Protein AF-Q9YI43-F1 (afdb_monomer_lite)

Organism: Gallus gallus (NCBI:txid9031)

Structure (mmCIF, N/CA/C/O backbone):
data_AF-Q9YI43-F1
#
_entry.id   AF-Q9YI43-F1
#
loop_
_atom_site.group_PDB
_atom_site.id
_atom_site.type_symbol
_atom_site.label_atom_id
_atom_site.label_alt_id
_atom_site.label_comp_id
_atom_site.label_asym_id
_atom_site.label_entity_id
_atom_site.label_seq_id
_atom_site.pdbx_PDB_ins_code
_atom_site.Cartn_x
_atom_site.Cartn_y
_atom_site.Cartn_z
_atom_site.occupancy
_atom_site.B_iso_or_equiv
_atom_site.auth_seq_id
_atom_site.auth_comp_id
_atom_site.auth_asym_id
_atom_site.auth_atom_id
_atom_site.pdbx_PDB_model_num
ATOM 1 N N . VAL A 1 1 ? 6.299 -3.781 1.066 1.00 89.94 1 VAL A N 1
ATOM 2 C CA . VAL A 1 1 ? 5.419 -3.120 0.075 1.00 89.94 1 VAL A CA 1
ATOM 3 C C . VAL A 1 1 ? 4.036 -3.739 0.161 1.00 89.94 1 VAL A C 1
ATOM 5 O O . VAL A 1 1 ? 3.951 -4.964 0.213 1.00 89.94 1 VAL A O 1
ATOM 8 N N . HIS A 1 2 ? 2.986 -2.926 0.240 1.00 94.00 2 HIS A N 1
ATOM 9 C CA . HIS A 1 2 ? 1.595 -3.347 0.415 1.00 94.00 2 HIS A CA 1
ATOM 10 C C . HIS A 1 2 ? 0.961 -3.832 -0.889 1.00 94.00 2 HIS A C 1
ATOM 12 O O . HIS A 1 2 ? 0.267 -4.847 -0.873 1.00 94.00 2 HIS A O 1
ATOM 18 N N . ARG A 1 3 ? 1.216 -3.141 -2.012 1.00 92.38 3 ARG A N 1
ATOM 19 C CA . ARG A 1 3 ? 0.740 -3.496 -3.371 1.00 92.38 3 ARG A CA 1
ATOM 20 C C . ARG A 1 3 ? -0.779 -3.419 -3.597 1.00 92.38 3 ARG A C 1
ATOM 22 O O . ARG A 1 3 ? -1.240 -3.713 -4.694 1.00 92.38 3 ARG A O 1
ATOM 29 N N . ASP A 1 4 ? -1.537 -3.010 -2.582 1.00 93.88 4 ASP A N 1
ATOM 30 C CA . ASP A 1 4 ? -2.986 -2.763 -2.640 1.00 93.88 4 ASP A CA 1
ATOM 31 C C . ASP A 1 4 ? -3.396 -1.728 -1.582 1.00 93.88 4 ASP A C 1
ATOM 33 O O . ASP A 1 4 ? -4.316 -1.928 -0.790 1.00 93.88 4 ASP A O 1
ATOM 37 N N . LEU A 1 5 ? -2.642 -0.630 -1.492 1.00 96.44 5 LEU A N 1
ATOM 38 C CA . LEU A 1 5 ? -2.983 0.448 -0.573 1.00 96.44 5 LEU A CA 1
ATOM 39 C C . LEU A 1 5 ? -4.135 1.266 -1.172 1.00 96.44 5 LEU A C 1
ATOM 41 O O . LEU A 1 5 ? -3.997 1.878 -2.225 1.00 96.44 5 LEU A O 1
ATOM 45 N N . ALA A 1 6 ? -5.288 1.252 -0.507 1.00 96.50 6 ALA A N 1
ATOM 46 C CA . ALA A 1 6 ? -6.476 1.997 -0.910 1.00 96.50 6 ALA A CA 1
ATOM 47 C C . ALA A 1 6 ? -7.375 2.256 0.303 1.00 96.50 6 ALA A C 1
ATOM 49 O O . ALA A 1 6 ? -7.325 1.517 1.283 1.00 96.50 6 ALA A O 1
ATOM 50 N N . ALA A 1 7 ? -8.272 3.244 0.218 1.00 96.69 7 ALA A N 1
ATOM 51 C CA . ALA A 1 7 ? -9.194 3.576 1.313 1.00 96.69 7 ALA A CA 1
ATOM 52 C C . ALA A 1 7 ? -10.057 2.384 1.781 1.00 96.69 7 ALA A C 1
ATOM 54 O O . ALA A 1 7 ? -10.354 2.271 2.965 1.00 96.69 7 ALA A O 1
ATOM 55 N N . ARG A 1 8 ? -10.416 1.462 0.873 1.00 96.56 8 ARG A N 1
ATOM 56 C CA . ARG A 1 8 ? -11.134 0.213 1.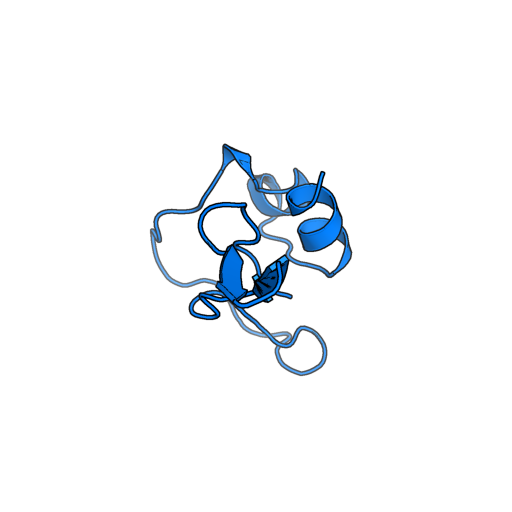209 1.00 96.56 8 ARG A CA 1
ATOM 57 C C . ARG A 1 8 ? -10.345 -0.719 2.143 1.00 96.56 8 ARG A C 1
ATOM 59 O O . ARG A 1 8 ? -10.961 -1.495 2.860 1.00 96.56 8 ARG A O 1
ATOM 66 N N . ASN A 1 9 ? -9.016 -0.602 2.151 1.00 97.12 9 ASN A N 1
ATOM 67 C CA . ASN A 1 9 ? -8.084 -1.407 2.943 1.00 97.12 9 ASN A CA 1
ATOM 68 C C . ASN A 1 9 ? -7.585 -0.629 4.180 1.00 97.12 9 ASN A C 1
ATOM 70 O O . ASN A 1 9 ? -6.513 -0.899 4.725 1.00 97.12 9 ASN A O 1
ATOM 74 N N . VAL A 1 10 ? -8.366 0.360 4.633 1.00 97.88 10 VAL A N 1
ATOM 75 C CA . VAL A 1 10 ? -8.136 1.113 5.869 1.00 97.88 10 VAL A CA 1
ATOM 76 C C . VAL A 1 10 ? -9.340 0.939 6.791 1.00 97.88 10 VAL A C 1
ATOM 78 O O . VAL A 1 10 ? -10.471 1.272 6.446 1.00 97.88 10 VAL A O 1
ATOM 81 N N . LEU A 1 11 ? -9.089 0.441 7.999 1.00 98.19 11 LEU A N 1
ATOM 82 C CA . LEU A 1 11 ? -10.093 0.249 9.041 1.00 98.19 11 LEU A CA 1
ATOM 83 C C . LEU A 1 11 ? -10.159 1.475 9.953 1.00 98.19 11 LEU A C 1
ATOM 85 O O . LEU A 1 11 ? -9.125 1.971 10.404 1.00 98.19 11 LEU A O 1
ATOM 89 N N . LEU A 1 12 ? -11.375 1.913 10.285 1.00 98.06 12 LEU A N 1
ATOM 90 C CA . LEU A 1 12 ? -11.630 2.940 11.294 1.00 98.06 12 LEU A CA 1
ATOM 91 C C . LEU A 1 12 ? -12.042 2.283 12.615 1.00 98.06 12 LEU A C 1
ATOM 93 O O . LEU A 1 12 ? -13.080 1.630 12.702 1.00 98.06 12 LEU A O 1
ATOM 97 N N . ALA A 1 13 ? -11.235 2.475 13.652 1.00 97.69 13 ALA A N 1
ATOM 98 C CA . ALA A 1 13 ? -11.507 2.026 15.009 1.00 97.69 13 ALA A CA 1
ATOM 99 C C . ALA A 1 13 ? -12.027 3.175 15.893 1.00 97.69 13 ALA A C 1
ATOM 101 O O . ALA A 1 13 ? -12.046 4.351 15.509 1.00 97.69 13 ALA A O 1
ATOM 102 N N . GLN A 1 14 ? -12.450 2.829 17.112 1.00 97.75 14 GLN A N 1
ATOM 103 C CA . GLN A 1 14 ? -12.903 3.803 18.104 1.00 97.75 14 GLN A CA 1
ATOM 104 C C . GLN A 1 14 ? -11.829 4.869 18.373 1.00 97.75 14 GLN A C 1
ATOM 106 O O . GLN A 1 14 ? -10.633 4.585 18.376 1.00 97.75 14 GLN A O 1
ATOM 111 N N . GLY A 1 15 ? -12.265 6.111 18.600 1.00 97.81 15 GLY A N 1
ATOM 112 C CA . GLY A 1 15 ? -11.355 7.229 18.861 1.00 97.81 15 GLY A CA 1
ATOM 113 C C . GLY A 1 15 ? -10.681 7.795 17.609 1.00 97.81 15 GLY A C 1
ATOM 114 O O . GLY A 1 15 ? -9.641 8.431 17.729 1.00 97.81 15 GLY A O 1
ATOM 115 N N . LYS A 1 16 ? -11.265 7.587 16.418 1.00 97.00 16 LYS A N 1
ATOM 116 C CA . LYS A 1 16 ? -10.716 8.041 15.124 1.00 97.00 16 LYS A CA 1
ATOM 117 C C . LYS A 1 16 ? -9.337 7.443 14.804 1.00 97.00 16 LYS A C 1
ATOM 119 O O . LYS A 1 16 ? -8.535 8.061 14.110 1.00 97.00 16 LYS A O 1
ATOM 124 N N . ILE A 1 17 ? -9.062 6.240 15.304 1.00 98.12 17 ILE A N 1
ATOM 125 C CA . ILE A 1 17 ? -7.821 5.518 15.018 1.00 98.12 17 ILE A CA 1
ATOM 126 C C . ILE A 1 17 ? -7.978 4.799 13.679 1.00 98.12 17 ILE A C 1
ATOM 128 O O . ILE A 1 17 ? -8.912 4.019 13.512 1.00 98.12 17 ILE A O 1
ATOM 132 N N . VAL A 1 18 ? -7.054 5.025 12.747 1.00 97.81 18 VAL A N 1
ATOM 133 C CA . VAL A 1 18 ? -7.014 4.324 11.457 1.00 97.81 18 VAL A CA 1
ATOM 134 C C . VAL A 1 18 ? -5.944 3.236 11.462 1.00 97.81 18 VAL A C 1
ATOM 136 O O . VAL A 1 18 ? -4.865 3.423 12.027 1.00 97.81 18 VAL A O 1
ATOM 139 N N . LYS A 1 19 ? -6.242 2.085 10.856 1.00 97.75 19 LYS A N 1
ATOM 140 C CA . LYS A 1 19 ? -5.305 0.960 10.725 1.00 97.75 19 LYS A CA 1
ATOM 141 C C . LYS A 1 19 ? -5.348 0.397 9.312 1.00 97.75 19 L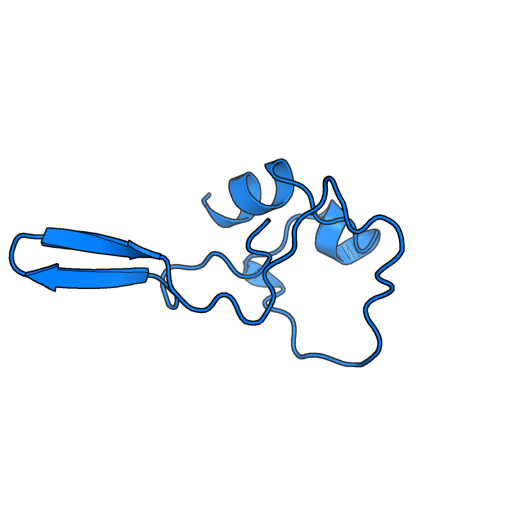YS A C 1
ATOM 143 O O . LYS A 1 19 ? -6.426 0.135 8.793 1.00 97.75 19 LYS A O 1
ATOM 148 N N . ILE A 1 20 ? -4.181 0.186 8.718 1.00 97.62 20 ILE A N 1
ATOM 149 C CA . ILE A 1 20 ? -4.049 -0.472 7.415 1.00 97.62 20 ILE A CA 1
ATOM 150 C C . ILE A 1 20 ? -4.353 -1.970 7.580 1.00 97.62 20 ILE A C 1
ATOM 152 O O . ILE A 1 20 ? -3.944 -2.576 8.577 1.00 97.62 20 ILE A O 1
ATOM 156 N N . CYS A 1 21 ? -5.075 -2.559 6.629 1.00 96.56 21 CYS A N 1
ATOM 157 C CA . CYS A 1 21 ? -5.406 -3.982 6.596 1.00 96.56 21 CYS A CA 1
ATOM 158 C C . CYS A 1 21 ? -5.236 -4.576 5.189 1.00 96.56 21 CYS A C 1
ATOM 160 O O . CYS A 1 21 ? -4.848 -3.882 4.264 1.00 96.56 21 CYS A O 1
ATOM 162 N N . ASP A 1 22 ? -5.566 -5.862 5.043 1.00 93.31 22 ASP A N 1
ATOM 163 C CA . ASP A 1 22 ? -5.461 -6.631 3.795 1.00 93.31 22 ASP A CA 1
ATOM 164 C C . ASP A 1 22 ? -4.035 -6.737 3.219 1.00 93.31 22 ASP A C 1
ATOM 166 O O . ASP A 1 22 ? -3.666 -6.177 2.191 1.00 93.31 22 ASP A O 1
ATOM 170 N N . PHE A 1 23 ? -3.214 -7.536 3.900 1.00 92.56 23 PHE A N 1
ATOM 171 C CA . PHE A 1 23 ? -1.833 -7.818 3.504 1.00 92.56 23 PHE A CA 1
ATOM 172 C C . PHE A 1 23 ? -1.713 -8.996 2.519 1.00 92.56 23 PHE A C 1
ATOM 174 O O . PHE A 1 23 ? -0.614 -9.521 2.337 1.00 92.56 23 PHE A O 1
ATOM 181 N N . GLY A 1 24 ? -2.804 -9.433 1.875 1.00 89.25 24 GLY A N 1
ATOM 182 C CA . GLY A 1 24 ? -2.794 -10.605 0.986 1.00 89.25 24 GLY A CA 1
ATOM 183 C C . GLY A 1 24 ? -1.819 -10.478 -0.193 1.00 89.25 24 GLY A C 1
ATOM 184 O O . GLY A 1 24 ? -1.204 -11.462 -0.616 1.00 89.25 24 GLY A O 1
ATOM 185 N N . LEU A 1 25 ? -1.616 -9.248 -0.676 1.00 87.94 25 LEU A N 1
ATOM 186 C CA . LEU A 1 25 ? -0.675 -8.921 -1.752 1.00 87.94 25 LEU A CA 1
ATOM 187 C C . LEU A 1 25 ? 0.676 -8.384 -1.255 1.00 87.94 25 LEU A C 1
ATOM 189 O O . LEU A 1 25 ? 1.593 -8.225 -2.068 1.00 87.94 25 LEU A O 1
ATOM 193 N N . ALA A 1 26 ? 0.832 -8.161 0.053 1.00 90.19 26 ALA A N 1
ATOM 194 C CA . ALA A 1 26 ? 2.021 -7.543 0.624 1.00 90.19 26 ALA A CA 1
ATOM 195 C C . ALA A 1 26 ? 3.264 -8.440 0.493 1.00 90.19 26 ALA A C 1
ATOM 197 O O . ALA A 1 26 ? 3.185 -9.673 0.561 1.00 90.19 26 ALA A O 1
ATOM 198 N N . ARG A 1 27 ? 4.428 -7.816 0.285 1.00 86.94 27 ARG A N 1
ATOM 199 C CA . ARG A 1 27 ? 5.722 -8.495 0.092 1.00 86.94 27 ARG A CA 1
ATOM 200 C C . ARG A 1 27 ? 6.879 -7.736 0.737 1.00 86.94 27 ARG A C 1
ATOM 202 O O . ARG A 1 27 ? 6.875 -6.498 0.770 1.00 86.94 27 ARG A O 1
ATOM 209 N N . ASP A 1 28 ? 7.873 -8.487 1.205 1.00 84.19 28 ASP A N 1
ATOM 210 C CA . ASP A 1 28 ? 9.171 -7.956 1.622 1.00 84.19 28 ASP A CA 1
ATOM 211 C C . ASP A 1 28 ? 10.118 -7.895 0.416 1.00 84.19 28 ASP A C 1
ATOM 213 O O . ASP A 1 28 ? 10.612 -8.910 -0.063 1.00 84.19 28 ASP A O 1
ATOM 217 N N . ILE A 1 29 ? 10.366 -6.683 -0.076 1.00 74.44 29 ILE A N 1
ATOM 218 C CA . ILE A 1 29 ? 11.220 -6.433 -1.245 1.00 74.44 29 ILE A CA 1
ATOM 219 C C . ILE A 1 29 ? 12.719 -6.575 -0.953 1.00 74.44 29 ILE A C 1
ATOM 221 O O . ILE A 1 29 ? 13.502 -6.621 -1.896 1.00 74.44 29 ILE A O 1
ATOM 225 N N . MET A 1 30 ? 13.135 -6.640 0.317 1.00 69.19 30 MET A N 1
ATOM 226 C CA . MET A 1 30 ? 14.554 -6.783 0.669 1.00 69.19 30 MET A CA 1
ATOM 227 C C . MET A 1 30 ? 15.025 -8.240 0.615 1.00 69.19 30 MET A C 1
ATOM 229 O O . MET A 1 30 ? 16.198 -8.491 0.352 1.00 69.19 30 MET A O 1
ATOM 233 N N . HIS A 1 31 ? 14.119 -9.195 0.837 1.00 63.72 31 HIS A N 1
ATOM 234 C CA . HIS A 1 31 ? 14.451 -10.621 0.923 1.00 63.72 31 HIS A CA 1
ATOM 235 C C . HIS A 1 31 ? 13.851 -11.478 -0.198 1.00 63.72 31 HIS A C 1
ATOM 237 O O . HIS A 1 31 ? 14.232 -12.639 -0.331 1.00 63.72 31 HIS A O 1
ATOM 243 N N . ASP A 1 32 ? 12.943 -10.933 -1.012 1.00 63.41 32 ASP A N 1
ATOM 244 C CA . ASP A 1 32 ? 12.191 -11.696 -2.013 1.00 63.41 32 ASP A CA 1
ATOM 245 C C . ASP A 1 32 ? 12.406 -11.147 -3.436 1.00 63.41 32 ASP A C 1
ATOM 247 O O . ASP A 1 32 ? 11.505 -10.608 -4.078 1.00 63.41 32 ASP A O 1
ATOM 251 N N . SER A 1 33 ? 13.641 -11.260 -3.937 1.00 56.88 33 SER A N 1
ATOM 252 C CA . SER A 1 33 ? 14.031 -10.811 -5.286 1.00 56.88 33 SER A CA 1
ATOM 253 C C . SER A 1 33 ? 13.543 -11.721 -6.422 1.00 56.88 33 SER A C 1
ATOM 255 O O . SER A 1 33 ? 13.663 -11.358 -7.590 1.00 56.88 33 SER A O 1
ATOM 257 N N . ASN A 1 34 ? 12.987 -12.896 -6.104 1.00 52.28 34 ASN A N 1
ATOM 258 C CA . ASN A 1 34 ? 12.676 -13.953 -7.074 1.00 52.28 34 ASN A CA 1
ATOM 259 C C . ASN A 1 34 ? 11.171 -14.218 -7.256 1.00 52.28 34 ASN A C 1
ATOM 261 O O . ASN A 1 34 ? 10.790 -15.177 -7.937 1.00 52.28 34 ASN A O 1
ATOM 265 N N . TYR A 1 35 ? 10.290 -13.396 -6.679 1.00 55.31 35 TYR A N 1
ATOM 266 C CA . TYR A 1 35 ? 8.852 -13.605 -6.815 1.00 55.31 35 TYR A CA 1
ATOM 267 C C . TYR A 1 35 ? 8.315 -13.084 -8.156 1.00 55.31 35 TYR A C 1
ATOM 269 O O . TYR A 1 35 ? 7.957 -11.917 -8.313 1.00 55.31 35 TYR A O 1
ATOM 277 N N . VAL A 1 36 ? 8.183 -13.986 -9.129 1.00 54.44 36 VAL A N 1
ATOM 278 C CA . VAL A 1 36 ? 7.370 -13.754 -10.330 1.00 54.44 36 VAL A CA 1
ATOM 279 C C . VAL A 1 36 ? 5.902 -13.941 -9.948 1.00 54.44 36 VAL A C 1
ATOM 281 O O . VAL A 1 36 ? 5.497 -15.042 -9.572 1.00 54.44 36 VAL A O 1
ATOM 284 N N . SER A 1 37 ? 5.096 -12.880 -10.048 1.00 55.22 37 SER A N 1
ATOM 285 C CA . SER A 1 37 ? 3.639 -12.961 -9.879 1.00 55.22 37 SER A CA 1
ATOM 286 C C . SER A 1 37 ? 3.063 -13.983 -10.866 1.00 55.22 37 SER A C 1
ATOM 288 O O . SER A 1 37 ? 2.971 -13.721 -12.063 1.00 55.22 37 SER A O 1
ATOM 290 N N . LYS A 1 38 ? 2.719 -15.181 -10.384 1.00 49.50 38 LYS A N 1
ATOM 291 C CA . LYS A 1 38 ? 2.109 -16.239 -11.197 1.00 49.50 38 LYS A CA 1
ATOM 292 C C . LYS A 1 38 ? 0.587 -16.123 -11.125 1.00 49.50 38 LYS A C 1
ATOM 294 O O . LYS A 1 38 ? 0.001 -16.481 -10.110 1.00 49.50 38 LYS A O 1
ATOM 299 N N . GLY A 1 39 ? -0.039 -15.675 -12.216 1.00 53.34 39 GLY A N 1
ATOM 300 C CA . GLY A 1 39 ? -1.489 -15.778 -12.437 1.00 53.34 39 GLY A CA 1
ATOM 301 C C . GLY A 1 39 ? -2.183 -14.469 -12.822 1.00 53.34 39 GLY A C 1
ATOM 302 O O . GLY A 1 39 ? -1.676 -13.379 -12.563 1.00 53.34 39 GLY A O 1
ATOM 303 N N . SER A 1 40 ? -3.372 -14.588 -13.429 1.00 54.66 40 SER A N 1
ATOM 304 C CA . SER A 1 40 ? -4.282 -13.468 -13.703 1.00 54.66 40 SER A CA 1
ATOM 305 C C . SER A 1 40 ? -5.016 -13.061 -12.420 1.00 54.66 40 SER A C 1
ATOM 307 O O . SER A 1 40 ? -6.209 -13.314 -12.245 1.00 54.66 40 SER A O 1
ATOM 309 N N . THR A 1 41 ? -4.287 -12.497 -11.466 1.00 66.75 41 THR A N 1
ATOM 310 C CA . THR A 1 41 ? -4.904 -11.925 -10.269 1.00 66.75 41 THR A CA 1
ATOM 311 C C . THR A 1 41 ? -5.600 -10.624 -10.658 1.00 66.75 41 THR A C 1
ATOM 313 O O . THR A 1 41 ? -5.052 -9.831 -11.421 1.00 66.75 41 THR A O 1
ATOM 316 N N . PHE A 1 42 ? -6.811 -10.388 -10.154 1.00 76.38 42 PHE A N 1
ATOM 317 C CA . PHE A 1 42 ? -7.468 -9.092 -10.313 1.00 76.38 42 PHE A CA 1
ATOM 318 C C . PHE A 1 42 ? -6.653 -8.031 -9.568 1.00 76.38 42 PHE A C 1
ATOM 320 O O . PHE A 1 42 ? -6.552 -8.075 -8.344 1.00 76.38 42 PHE A O 1
ATOM 327 N N . LEU A 1 43 ? -6.038 -7.110 -10.314 1.00 86.38 43 LEU A N 1
ATOM 328 C CA . LEU A 1 43 ? -5.212 -6.039 -9.764 1.00 86.38 43 LEU A CA 1
ATOM 329 C C . LEU A 1 43 ? -5.998 -4.719 -9.676 1.00 86.38 43 LEU A C 1
ATOM 331 O O . LEU A 1 43 ? -6.820 -4.425 -10.551 1.00 86.38 43 LEU A O 1
ATOM 335 N N . PRO A 1 44 ? -5.741 -3.886 -8.655 1.00 90.69 44 PRO A N 1
ATOM 336 C CA . PRO A 1 44 ? -6.445 -2.628 -8.432 1.00 90.69 44 PRO A CA 1
ATOM 337 C 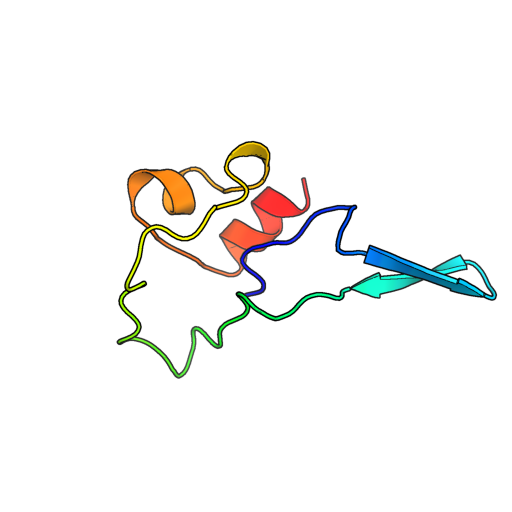C . PRO A 1 44 ? -5.898 -1.500 -9.324 1.00 90.69 44 PRO A C 1
ATOM 339 O O . PRO A 1 44 ? -5.402 -0.501 -8.817 1.00 90.69 44 PRO A O 1
ATOM 342 N N . VAL A 1 45 ? -6.009 -1.627 -10.653 1.00 92.19 45 VAL A N 1
ATOM 343 C CA . VAL A 1 45 ? -5.325 -0.765 -11.651 1.00 92.19 45 VAL A CA 1
ATOM 344 C C . VAL A 1 45 ? -5.432 0.741 -11.370 1.00 92.19 45 VAL A C 1
ATOM 346 O O . VAL A 1 45 ? -4.464 1.465 -11.558 1.00 92.19 45 VAL A O 1
ATOM 349 N N . LYS A 1 46 ? -6.575 1.227 -10.865 1.00 94.44 46 LYS A N 1
ATOM 350 C CA . LYS A 1 46 ? -6.782 2.655 -10.548 1.00 94.44 46 LYS A CA 1
ATOM 351 C C . LYS A 1 46 ? -5.909 3.194 -9.404 1.00 94.44 46 LYS A C 1
ATOM 353 O O . LYS A 1 46 ? -5.785 4.404 -9.289 1.00 94.44 46 LYS A O 1
ATOM 358 N N . TRP A 1 47 ? -5.355 2.320 -8.569 1.00 95.56 47 TRP A N 1
ATOM 359 C CA . TRP A 1 47 ? -4.471 2.660 -7.448 1.00 95.56 47 TRP A CA 1
ATOM 360 C C . TRP A 1 47 ? -3.012 2.296 -7.725 1.00 95.56 47 TRP A C 1
ATOM 362 O O . TRP A 1 47 ? -2.155 2.548 -6.893 1.00 95.56 47 TRP A O 1
ATOM 372 N N . MET A 1 48 ? -2.710 1.690 -8.874 1.00 94.56 48 MET A N 1
ATOM 373 C CA . MET A 1 48 ? -1.358 1.237 -9.181 1.00 94.56 48 MET A CA 1
ATOM 374 C C . MET A 1 48 ? -0.507 2.366 -9.759 1.00 94.56 48 MET A C 1
ATOM 376 O O . MET A 1 48 ? -0.976 3.161 -10.574 1.00 94.56 48 MET A O 1
ATOM 380 N N . ALA A 1 49 ? 0.768 2.377 -9.376 1.00 95.25 49 ALA A N 1
ATOM 381 C CA . ALA A 1 49 ? 1.770 3.239 -9.982 1.00 95.25 49 ALA A CA 1
ATOM 382 C C . ALA A 1 49 ? 2.051 2.823 -11.442 1.00 95.25 49 ALA A C 1
ATOM 384 O O . ALA A 1 49 ? 1.895 1.640 -11.772 1.00 95.25 49 ALA A O 1
ATOM 385 N N . PRO A 1 50 ? 2.491 3.740 -12.323 1.00 95.38 50 PRO A N 1
ATOM 386 C CA . PRO A 1 50 ? 2.803 3.424 -13.716 1.00 95.38 50 PRO A CA 1
ATOM 387 C C . PRO A 1 50 ? 3.800 2.269 -13.855 1.00 95.38 50 PRO A C 1
ATOM 389 O O . PRO A 1 50 ? 3.555 1.344 -14.627 1.00 95.38 50 PRO A O 1
ATOM 392 N N . GLU A 1 51 ? 4.866 2.254 -13.054 1.00 91.81 51 GLU A N 1
ATOM 393 C CA . GLU A 1 51 ? 5.867 1.181 -13.053 1.00 91.81 51 GLU A CA 1
ATOM 394 C C . GLU A 1 51 ? 5.280 -0.174 -12.622 1.00 91.81 51 GLU A C 1
ATOM 396 O O . GLU A 1 51 ? 5.698 -1.229 -13.099 1.00 91.81 51 GLU A O 1
ATOM 401 N N . SER A 1 52 ? 4.252 -0.173 -11.770 1.00 90.75 52 SER A N 1
ATOM 402 C CA . SER A 1 52 ? 3.536 -1.391 -11.384 1.00 90.75 52 SER A CA 1
ATOM 403 C C . SER A 1 52 ? 2.618 -1.901 -12.494 1.00 90.75 52 SER A C 1
ATOM 405 O O . SER A 1 52 ? 2.400 -3.106 -12.588 1.00 90.75 52 SER A O 1
ATOM 407 N N . ILE A 1 53 ? 2.073 -1.010 -13.329 1.00 90.81 53 ILE A N 1
ATOM 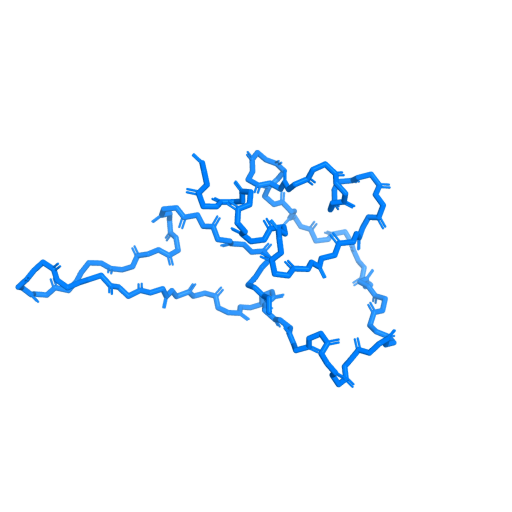408 C CA . ILE A 1 53 ? 1.182 -1.369 -14.444 1.00 90.81 53 ILE A CA 1
ATOM 409 C C . ILE A 1 53 ? 1.983 -1.874 -15.646 1.00 90.81 53 ILE A C 1
ATOM 411 O O . ILE A 1 53 ? 1.639 -2.911 -16.212 1.00 90.81 53 ILE A O 1
ATOM 415 N N . PHE A 1 54 ? 3.018 -1.138 -16.051 1.00 90.38 54 PHE A N 1
ATOM 416 C CA . PHE A 1 54 ? 3.740 -1.399 -17.299 1.00 90.38 54 PHE A CA 1
ATOM 417 C C . PHE A 1 54 ? 4.919 -2.357 -17.114 1.00 90.38 54 PHE A C 1
ATOM 419 O O . PHE A 1 54 ? 5.142 -3.208 -17.973 1.00 90.38 54 PHE A O 1
ATOM 426 N N . ASP A 1 55 ? 5.607 -2.274 -15.973 1.00 87.88 55 ASP A N 1
ATOM 427 C CA . ASP A 1 55 ? 6.854 -3.009 -15.727 1.00 87.88 55 ASP A CA 1
ATOM 428 C C . ASP A 1 55 ? 6.710 -4.077 -14.633 1.00 87.88 55 ASP A C 1
ATOM 430 O O . ASP A 1 55 ? 7.671 -4.776 -14.306 1.00 87.88 55 ASP A O 1
ATOM 434 N N . ASN A 1 56 ? 5.508 -4.220 -14.053 1.00 85.06 56 ASN A N 1
ATOM 435 C CA . ASN A 1 56 ? 5.223 -5.119 -12.930 1.00 85.06 56 ASN A CA 1
ATOM 436 C C . ASN A 1 56 ? 6.177 -4.893 -11.733 1.00 85.06 56 ASN A C 1
ATOM 438 O O . ASN A 1 56 ? 6.484 -5.816 -10.970 1.00 85.06 56 ASN A O 1
ATOM 442 N N . LEU A 1 57 ? 6.659 -3.656 -11.574 1.00 86.38 57 LEU A N 1
ATOM 443 C CA . LEU A 1 57 ? 7.599 -3.255 -10.537 1.00 86.38 57 LEU A CA 1
ATOM 444 C C . LEU A 1 57 ? 6.844 -2.731 -9.311 1.00 86.38 57 LEU A C 1
ATOM 446 O O . LEU A 1 57 ? 6.029 -1.814 -9.403 1.00 86.38 57 LEU A O 1
ATOM 450 N N . TYR A 1 58 ? 7.151 -3.292 -8.142 1.00 87.75 58 TYR A N 1
ATOM 451 C CA . TYR A 1 58 ? 6.570 -2.885 -6.865 1.00 87.75 58 TYR A CA 1
ATOM 452 C C . TYR A 1 58 ? 7.677 -2.467 -5.905 1.00 87.75 58 TYR A C 1
ATOM 454 O O . TYR A 1 58 ? 8.550 -3.257 -5.552 1.00 87.75 58 TYR A O 1
ATOM 462 N N . THR A 1 59 ? 7.621 -1.222 -5.457 1.00 90.44 59 THR A N 1
ATOM 463 C CA . THR A 1 59 ? 8.577 -0.625 -4.520 1.00 90.44 59 THR A CA 1
ATOM 464 C C . THR A 1 59 ? 7.836 0.139 -3.430 1.00 90.44 59 THR A C 1
ATOM 466 O O . THR A 1 59 ? 6.630 0.371 -3.515 1.00 90.44 59 THR A O 1
ATOM 469 N N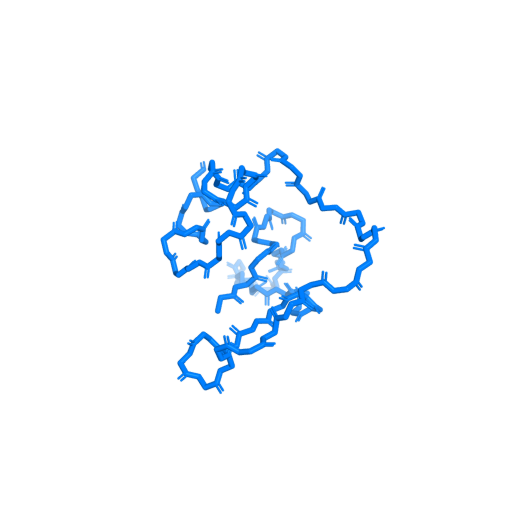 . THR A 1 60 ? 8.552 0.609 -2.413 1.00 92.56 60 THR A N 1
ATOM 470 C CA . THR A 1 60 ? 7.965 1.550 -1.450 1.00 92.56 60 THR A CA 1
ATOM 471 C C . THR A 1 60 ? 7.416 2.806 -2.143 1.00 92.56 60 THR A C 1
ATOM 473 O O . THR A 1 60 ? 6.396 3.327 -1.713 1.00 92.56 60 THR A O 1
ATOM 476 N N . LEU A 1 61 ? 8.021 3.261 -3.249 1.00 94.62 61 LEU A N 1
ATOM 477 C CA . LEU A 1 61 ? 7.539 4.425 -4.005 1.00 94.62 61 LEU A CA 1
ATOM 478 C C . LEU A 1 61 ? 6.219 4.144 -4.739 1.00 94.62 61 LEU A C 1
ATOM 480 O O . LEU A 1 61 ? 5.374 5.030 -4.822 1.00 94.62 61 LEU A O 1
ATOM 484 N N . SER A 1 62 ? 5.983 2.902 -5.168 1.00 93.44 62 SER A N 1
ATOM 485 C CA . SER A 1 62 ? 4.683 2.521 -5.738 1.00 93.44 62 SER A CA 1
ATOM 486 C C . SER A 1 62 ? 3.548 2.537 -4.697 1.00 93.44 62 SER A C 1
ATOM 488 O O . SER A 1 62 ? 2.416 2.902 -5.017 1.00 93.44 62 SER A O 1
ATOM 490 N N . ASP A 1 63 ? 3.842 2.236 -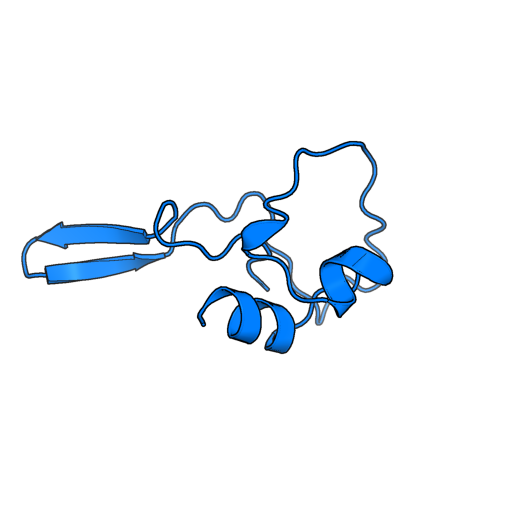3.422 1.00 94.75 63 ASP A N 1
ATOM 491 C CA . ASP A 1 63 ? 2.870 2.426 -2.331 1.00 94.75 63 ASP A CA 1
ATOM 492 C C . ASP A 1 63 ? 2.637 3.925 -2.049 1.00 94.75 63 ASP A C 1
ATOM 494 O O . ASP A 1 63 ? 1.524 4.311 -1.699 1.00 94.75 63 ASP A O 1
ATOM 498 N N . VAL A 1 64 ? 3.650 4.784 -2.238 1.00 97.19 64 VAL A N 1
ATOM 499 C CA . VAL A 1 64 ? 3.491 6.249 -2.131 1.00 97.19 64 VAL A CA 1
ATOM 500 C C . VAL A 1 64 ? 2.565 6.781 -3.224 1.00 97.19 64 VAL A C 1
ATOM 502 O O . VAL A 1 64 ? 1.710 7.608 -2.923 1.00 97.19 64 VAL A O 1
ATOM 505 N N . TRP A 1 65 ? 2.676 6.285 -4.462 1.00 97.25 65 TRP A N 1
ATOM 506 C CA . TRP A 1 65 ? 1.709 6.607 -5.519 1.00 97.25 65 TRP A CA 1
ATOM 507 C C . TRP A 1 65 ? 0.290 6.206 -5.113 1.00 97.25 65 TRP A C 1
ATOM 509 O O . TRP A 1 65 ? -0.631 6.996 -5.243 1.00 97.25 65 TRP A O 1
ATOM 519 N N . SER A 1 66 ? 0.127 4.992 -4.581 1.00 96.19 66 SER A N 1
ATOM 520 C CA . SER A 1 66 ? -1.179 4.459 -4.163 1.00 96.19 66 SER A CA 1
ATOM 521 C C . SER A 1 66 ? -1.811 5.243 -3.000 1.00 96.19 66 SER A C 1
ATOM 523 O O . SER A 1 66 ? -3.026 5.207 -2.812 1.00 96.19 66 SER A O 1
ATOM 525 N N . PHE A 1 67 ? -0.982 5.909 -2.186 1.00 95.94 67 PHE A N 1
ATOM 526 C CA . PHE A 1 67 ? -1.419 6.790 -1.101 1.00 95.94 67 PHE A CA 1
ATOM 527 C C . PHE A 1 67 ? -1.958 8.140 -1.603 1.00 95.94 67 PHE A C 1
ATOM 529 O O . PHE A 1 67 ? -2.777 8.741 -0.904 1.00 95.94 67 PHE A O 1
ATOM 536 N N . GLY A 1 68 ? -1.480 8.615 -2.760 1.00 91.81 68 GLY A N 1
ATOM 537 C CA . GLY A 1 68 ? -1.914 9.865 -3.395 1.00 91.81 68 GLY A CA 1
ATOM 538 C C . GLY A 1 68 ? -3.299 9.764 -4.019 1.00 91.81 68 GLY A C 1
ATOM 539 O O . GLY A 1 68 ? -4.051 10.754 -3.885 1.00 91.81 68 GLY A O 1
#

pLDDT: mean 86.69, std 14.33, range [49.5, 98.19]

InterPro domains:
  IPR000719 Protein kinase domain [PS50011] (1-68)
  IPR001245 Serine-threonine/tyrosine-protein kinase, catalytic domain [PF07714] (1-68)
  IPR011009 Protein kinase-like domain superfamily [SSF56112] (1-68)
  IPR050122 Receptor Tyrosine Kinase [PTHR24416] (1-68)

Foldseek 3Di:
DQQDDDPVQWDQDPPRDIDGHDSVVPDDPVPPVPDDPPDDDDHPVVLFDPCCVPVVDDDPVRVVSSVD

Secondary structure (DSSP, 8-state):
--S---GGGEEEETTTEEEE---TT---TTT-TT----S-----GGG--HHHHHS----HHHHHHHH-

Radius of gyration: 12.94 Å; chains: 1; bounding box: 28×26×36 Å

Sequence (68 aa):
VHRDLAARNVLLAQGKIVKICDFGLARDIMHDSNYVSKGSTFLPVKWMAPESIFDNLYTTLSDVWSFG